Protein AF-A0A1I0H1W3-F1 (afdb_monomer)

Solvent-accessible surface area (backbone atoms only — not comparable to full-atom values): 7758 Å² total; per-residue (Å²): 135,87,88,61,59,81,64,86,83,88,61,67,74,43,78,30,63,91,61,87,49,51,29,36,30,43,77,62,89,70,57,70,44,51,56,61,60,27,50,78,73,78,49,41,80,40,40,41,55,36,37,38,32,70,85,81,20,49,67,46,61,93,56,80,74,37,66,33,26,43,61,50,73,65,34,39,54,98,91,33,39,34,32,41,37,40,31,64,85,77,41,30,34,35,36,33,43,32,42,90,103,76,43,80,40,80,77,46,77,42,51,50,89,78,49,58,48,85,77,66,72,84,79,59,74,83,80,84,126

pLDDT: mean 91.8, std 9.25, range [42.78, 98.44]

Foldseek 3Di:
DDQAAPDDDPFDWACAPPDDFKTKGKPDDDAQCVLVVQVVVVFAQFMWMWIATPVHRYIDTPDDGDTSKDKADWHDDPHWIWIWIQRVVVQKIFIWTDDPPPDTDGPDMDRVVRDDRVPDHDDYDDPPD

Nearest PDB structures (foldseek):
  3iun-assembly1_A  TM=6.522E-01  e=1.224E+00  Aeromonas caviae
  5l9u-assembly1_A  TM=3.629E-01  e=1.526E+00  Homo sapiens
  5l9t-assembly1_A  TM=3.629E-01  e=1.526E+00  Homo sapiens
  6tlj-assembly1_A  TM=3.058E-01  e=1.902E+00  Homo sapiens

Mean predicted aligned error: 4.25 Å

Radius of gyration: 15.03 Å; Cα contacts (8 Å, |Δi|>4): 258; chains: 1; bounding box: 42×32×40 Å

Secondary structure (DSSP, 8-state):
-----S------PEEPTT-SSEEEEES----TTHHHHHHHTT------EEEEETTT--EE-SS---TTEEEPPPEEETTEEEEEEEETTTTEEEEEEEETTTEEEEEEEEETTTS-TTT----------

Structure (mmCIF, N/CA/C/O backbone):
data_AF-A0A1I0H1W3-F1
#
_entry.id   AF-A0A1I0H1W3-F1
#
loop_
_atom_site.group_PDB
_atom_site.id
_atom_site.type_symbol
_atom_site.label_atom_id
_atom_site.label_alt_id
_atom_site.label_comp_id
_atom_site.label_asym_id
_atom_site.label_entity_id
_atom_site.label_seq_id
_atom_site.pdbx_PDB_ins_code
_atom_site.Cartn_x
_atom_site.Cartn_y
_atom_site.Cartn_z
_atom_site.occupancy
_atom_site.B_iso_or_equiv
_atom_site.auth_seq_id
_atom_site.auth_comp_id
_atom_site.auth_asym_id
_atom_site.auth_atom_id
_atom_site.pdbx_PDB_model_num
ATOM 1 N N . MET A 1 1 ? -27.499 2.393 17.059 1.00 64.81 1 MET A N 1
ATOM 2 C CA . MET A 1 1 ? -26.882 3.517 16.324 1.00 64.81 1 MET A CA 1
ATOM 3 C C . MET A 1 1 ? -26.049 2.909 15.211 1.00 64.81 1 MET A C 1
ATOM 5 O O . MET A 1 1 ? -25.263 2.020 15.509 1.00 64.81 1 MET A O 1
ATOM 9 N N . ILE A 1 2 ? -26.287 3.280 13.954 1.00 74.44 2 ILE A N 1
ATOM 10 C CA . ILE A 1 2 ? -25.520 2.757 12.813 1.00 74.44 2 ILE A CA 1
ATOM 11 C C . ILE A 1 2 ? -24.234 3.582 12.729 1.00 74.44 2 ILE A C 1
ATOM 13 O O . ILE A 1 2 ? -24.317 4.803 12.620 1.00 74.44 2 ILE A O 1
ATOM 17 N N . LYS A 1 3 ? -23.065 2.940 12.826 1.00 73.12 3 LYS A N 1
ATOM 18 C CA . LYS A 1 3 ? -21.784 3.601 12.547 1.00 73.12 3 LYS A CA 1
ATOM 19 C C . LYS A 1 3 ? -21.658 3.790 11.033 1.00 73.12 3 LYS A C 1
ATOM 21 O O . LYS A 1 3 ? -21.934 2.858 10.282 1.00 73.12 3 LYS A O 1
ATOM 26 N N . GLN A 1 4 ? -21.282 4.988 10.601 1.00 85.44 4 GLN A N 1
ATOM 27 C CA . GLN A 1 4 ? -21.054 5.326 9.197 1.00 85.44 4 GLN A CA 1
ATOM 28 C C . GLN A 1 4 ? -19.600 5.743 9.017 1.00 85.44 4 GLN A C 1
ATOM 30 O O . GLN A 1 4 ? -19.005 6.306 9.936 1.00 85.44 4 GLN A O 1
ATOM 35 N N . PHE A 1 5 ? -19.040 5.463 7.844 1.00 91.69 5 PHE A N 1
ATOM 36 C CA . PHE A 1 5 ? -17.745 6.015 7.478 1.00 91.69 5 PHE A CA 1
ATOM 37 C C . PHE A 1 5 ? -17.879 7.489 7.114 1.00 91.69 5 PHE A C 1
ATOM 39 O O . PHE A 1 5 ? -18.861 7.894 6.492 1.00 91.69 5 PHE A O 1
ATOM 46 N N . ASN A 1 6 ? -16.856 8.267 7.455 1.00 91.88 6 ASN A N 1
ATOM 47 C CA . ASN A 1 6 ? -16.777 9.690 7.130 1.00 91.88 6 ASN A CA 1
ATOM 48 C C . ASN A 1 6 ? -16.643 9.942 5.617 1.00 91.88 6 ASN A C 1
ATOM 50 O O . ASN A 1 6 ? -16.917 11.045 5.151 1.00 91.88 6 ASN A O 1
ATOM 54 N N . GLU A 1 7 ? -16.251 8.922 4.849 1.00 90.31 7 GLU A N 1
ATOM 55 C CA . GLU A 1 7 ? -16.155 8.959 3.392 1.00 90.31 7 GLU A CA 1
ATOM 56 C C . GLU A 1 7 ? -16.764 7.683 2.783 1.00 90.31 7 GLU A C 1
ATOM 58 O O . GLU A 1 7 ? -16.499 6.573 3.252 1.00 90.31 7 GLU A O 1
ATOM 63 N N . VAL A 1 8 ? -17.582 7.831 1.732 1.00 83.75 8 VAL A N 1
ATOM 64 C CA . VAL A 1 8 ? -18.191 6.713 0.992 1.00 83.75 8 VAL A CA 1
ATOM 65 C C . VAL A 1 8 ? -17.962 6.914 -0.503 1.00 83.75 8 VAL A C 1
ATOM 67 O O . VAL A 1 8 ? -18.447 7.875 -1.094 1.00 83.75 8 VAL A O 1
ATOM 70 N N . ASN A 1 9 ? -17.228 5.985 -1.119 1.00 83.88 9 ASN A N 1
ATOM 71 C CA . ASN A 1 9 ? -16.680 6.148 -2.473 1.00 83.88 9 ASN A CA 1
ATOM 72 C C . ASN A 1 9 ? -17.133 5.054 -3.451 1.00 83.88 9 ASN A C 1
ATOM 74 O O . ASN A 1 9 ? -16.668 5.029 -4.584 1.0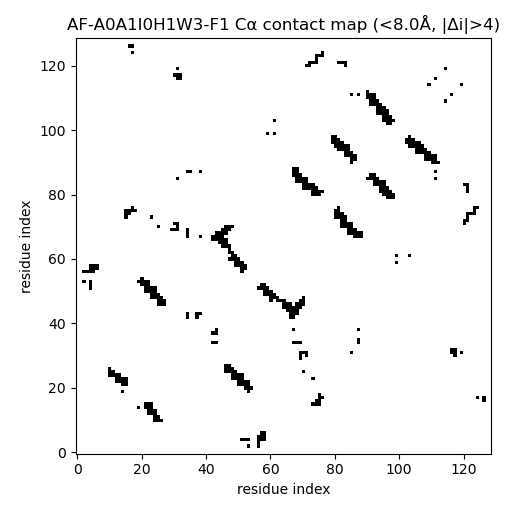0 83.88 9 ASN A O 1
ATOM 78 N N . GLY A 1 10 ? -17.979 4.118 -3.006 1.00 85.75 10 GLY A N 1
ATOM 79 C CA . GLY A 1 10 ? -18.391 2.963 -3.813 1.00 85.75 10 GLY A CA 1
ATOM 80 C C . GLY A 1 10 ? -17.276 1.947 -4.088 1.00 85.75 10 GLY A C 1
ATOM 81 O O . GLY A 1 10 ? -17.399 1.162 -5.020 1.00 85.75 10 GLY A O 1
ATOM 82 N N . LEU A 1 11 ? -16.195 1.960 -3.302 1.00 91.44 11 LEU A N 1
ATOM 83 C CA . LEU A 1 11 ? -15.101 0.997 -3.426 1.00 91.44 11 LEU A CA 1
ATOM 84 C C . LEU A 1 11 ? -15.445 -0.326 -2.739 1.00 91.44 11 LEU A C 1
ATOM 86 O O . LEU A 1 11 ? -16.142 -0.348 -1.721 1.00 91.44 11 LEU A O 1
ATOM 90 N N . TYR A 1 12 ? -14.916 -1.423 -3.278 1.00 91.31 12 TYR A N 1
ATOM 91 C CA . TYR A 1 12 ? -15.006 -2.729 -2.636 1.00 91.31 12 TYR A CA 1
ATOM 92 C C . TYR A 1 12 ? -14.067 -2.780 -1.426 1.00 91.31 12 TYR A C 1
ATOM 94 O O . TYR A 1 12 ? -12.850 -2.687 -1.569 1.00 91.31 12 TYR A O 1
ATOM 102 N N . ILE A 1 13 ? -14.650 -2.905 -0.233 1.00 93.50 13 ILE A N 1
ATOM 103 C CA . ILE A 1 13 ? -13.920 -2.955 1.035 1.00 93.50 13 ILE A CA 1
ATOM 104 C C . ILE A 1 13 ? -13.603 -4.416 1.368 1.00 93.50 13 ILE A C 1
ATOM 106 O O . ILE A 1 13 ? -14.508 -5.222 1.585 1.00 93.50 13 ILE A O 1
ATOM 110 N N . GLU A 1 14 ? -12.318 -4.744 1.450 1.00 94.44 14 GLU A N 1
ATOM 111 C CA . GLU A 1 14 ? -11.811 -6.063 1.817 1.00 94.44 14 GLU A CA 1
ATOM 112 C C . GLU A 1 14 ? -11.325 -6.072 3.273 1.00 94.44 14 GLU A C 1
ATOM 114 O O . GLU A 1 14 ? -10.572 -5.200 3.721 1.00 94.44 14 GLU A O 1
ATOM 119 N N . LYS A 1 15 ? -11.758 -7.079 4.038 1.00 94.69 15 LYS A N 1
ATOM 120 C CA . LYS A 1 15 ? -11.307 -7.269 5.420 1.00 94.69 15 LYS A CA 1
ATOM 121 C C . LYS A 1 15 ? -9.860 -7.761 5.431 1.00 94.69 15 LYS A C 1
ATOM 123 O O . LYS A 1 15 ? -9.522 -8.708 4.728 1.00 94.69 15 LYS A O 1
ATOM 128 N N . ILE A 1 16 ? -9.033 -7.173 6.291 1.00 94.75 16 ILE A N 1
ATOM 129 C CA . ILE A 1 16 ? -7.654 -7.628 6.487 1.00 94.75 16 ILE A CA 1
ATOM 130 C C . ILE A 1 16 ? -7.661 -8.740 7.535 1.00 94.75 16 ILE A C 1
ATOM 132 O O . ILE A 1 16 ? -8.053 -8.530 8.683 1.00 94.75 16 ILE A O 1
ATOM 136 N N . VAL A 1 17 ? -7.259 -9.937 7.131 1.00 91.88 17 VAL A N 1
ATOM 137 C CA . VAL A 1 17 ? -7.233 -11.122 7.995 1.00 91.88 17 VAL A CA 1
ATOM 138 C C . VAL A 1 17 ? -6.232 -10.939 9.150 1.00 91.88 17 VAL A C 1
ATOM 140 O O . VAL A 1 17 ? -5.174 -10.347 8.959 1.00 91.88 17 VAL A O 1
ATOM 143 N N . GLY A 1 18 ? -6.569 -11.444 10.345 1.00 91.81 18 GLY A N 1
ATOM 144 C CA . GLY A 1 18 ? -5.733 -11.357 11.558 1.00 91.81 18 GLY A CA 1
ATOM 145 C C . GLY A 1 18 ? -6.094 -10.215 12.517 1.00 91.81 18 GLY A C 1
ATOM 146 O O . GLY A 1 18 ? -5.492 -10.097 13.581 1.00 91.81 18 GLY A O 1
ATOM 147 N N . GLN A 1 19 ? -7.080 -9.387 12.166 1.00 92.94 19 GLN A N 1
ATOM 148 C CA . GLN A 1 19 ? -7.600 -8.300 13.000 1.00 92.94 19 GLN A CA 1
ATOM 149 C C . GLN A 1 19 ? -9.051 -7.948 12.616 1.00 92.94 19 GLN A C 1
ATOM 151 O O . GLN A 1 19 ? -9.556 -8.411 11.590 1.00 92.94 19 GLN A O 1
ATOM 156 N N . ASP A 1 20 ? -9.711 -7.113 13.424 1.00 94.50 20 ASP A N 1
ATOM 157 C CA . ASP A 1 20 ? -11.120 -6.717 13.235 1.00 94.50 20 ASP A CA 1
ATOM 158 C C . ASP A 1 20 ? -11.349 -5.199 13.112 1.00 94.50 20 ASP A C 1
ATOM 160 O O . ASP A 1 20 ? -12.489 -4.767 12.953 1.00 94.50 20 ASP A O 1
ATOM 164 N N . ARG A 1 21 ? -10.293 -4.380 13.179 1.00 95.12 21 ARG A N 1
ATOM 165 C CA . ARG A 1 21 ? -10.391 -2.915 13.251 1.00 95.12 21 ARG A CA 1
ATOM 166 C C . ARG A 1 21 ? -10.407 -2.231 11.886 1.00 95.12 21 ARG A C 1
ATOM 168 O O . ARG A 1 21 ? -11.275 -1.399 11.642 1.00 95.12 21 ARG A O 1
ATOM 175 N N . LEU A 1 22 ? -9.443 -2.527 11.018 1.00 96.50 22 LEU A N 1
ATOM 176 C CA . LEU A 1 22 ? -9.341 -1.924 9.695 1.00 96.50 22 LEU A CA 1
ATOM 177 C C . LEU A 1 22 ? -9.780 -2.882 8.591 1.00 96.50 22 LEU A C 1
ATOM 179 O O . LEU A 1 22 ? -9.497 -4.079 8.602 1.00 96.50 22 LEU A O 1
ATOM 183 N N . ALA A 1 23 ? -10.406 -2.323 7.574 1.00 96.50 23 ALA A N 1
ATOM 184 C CA . ALA A 1 23 ? -10.477 -2.919 6.250 1.00 96.50 23 ALA A CA 1
ATOM 185 C C . ALA A 1 23 ? -9.756 -2.009 5.255 1.00 96.50 23 ALA A C 1
ATOM 187 O O . ALA A 1 23 ? -9.432 -0.866 5.584 1.00 96.50 23 ALA A O 1
ATOM 188 N N . TYR A 1 24 ? -9.497 -2.491 4.046 1.00 96.62 24 TYR A N 1
ATOM 189 C CA . TYR A 1 24 ? -8.884 -1.675 3.005 1.00 96.62 24 TYR A CA 1
ATOM 190 C C . TYR A 1 24 ? -9.646 -1.776 1.691 1.00 96.62 24 TYR A C 1
ATOM 192 O O . TYR A 1 24 ? -10.410 -2.710 1.470 1.00 96.62 24 TYR A O 1
ATOM 200 N N . ALA A 1 25 ? -9.456 -0.787 0.830 1.00 95.94 25 ALA A N 1
ATOM 201 C CA . ALA A 1 25 ? -9.944 -0.810 -0.536 1.00 95.94 25 ALA A CA 1
ATOM 202 C C . ALA A 1 25 ? -8.904 -0.193 -1.464 1.00 95.94 25 ALA A C 1
ATOM 204 O O . ALA A 1 25 ? -8.150 0.697 -1.061 1.00 95.94 25 ALA A O 1
ATOM 205 N N . MET A 1 26 ? -8.910 -0.635 -2.715 1.00 95.19 26 MET A N 1
ATOM 206 C CA . MET A 1 26 ? -8.161 -0.012 -3.800 1.00 95.19 26 MET A CA 1
ATOM 207 C C . MET A 1 26 ? -9.146 0.556 -4.825 1.00 95.19 26 MET A C 1
ATOM 209 O O . MET A 1 26 ? -10.287 0.096 -4.910 1.00 95.19 26 MET A O 1
ATOM 213 N N . SER A 1 27 ? -8.752 1.604 -5.555 1.00 92.81 27 SER A N 1
ATOM 214 C CA . SER A 1 27 ? -9.623 2.225 -6.574 1.00 92.81 27 SER A CA 1
ATOM 215 C C . SER A 1 27 ? -9.894 1.355 -7.794 1.00 92.81 27 SER A C 1
ATOM 217 O O . SER A 1 27 ? -10.783 1.667 -8.584 1.00 92.81 27 SER A O 1
ATOM 219 N N . ASP A 1 28 ? -9.113 0.302 -7.950 1.00 84.94 28 ASP A N 1
ATOM 220 C CA . ASP A 1 28 ? -9.069 -0.585 -9.095 1.00 84.94 28 ASP A CA 1
ATOM 221 C C . ASP A 1 28 ? -8.713 -1.992 -8.616 1.00 84.94 28 ASP A C 1
ATOM 223 O O . ASP A 1 28 ? -8.384 -2.215 -7.448 1.00 84.94 28 ASP A O 1
ATOM 227 N N . THR A 1 29 ? -8.871 -2.949 -9.521 1.00 78.00 29 THR A N 1
ATOM 228 C CA . THR A 1 29 ? -8.672 -4.381 -9.276 1.00 78.00 29 THR A CA 1
ATOM 229 C C . THR A 1 29 ? -7.490 -4.926 -10.072 1.00 78.00 29 THR A C 1
ATOM 231 O O . THR A 1 29 ? -7.442 -6.124 -10.328 1.00 78.00 29 THR A O 1
ATOM 234 N N . GLU A 1 30 ? -6.603 -4.040 -10.519 1.00 84.50 30 GLU A N 1
ATOM 235 C CA . GLU A 1 30 ? -5.436 -4.381 -11.326 1.00 84.50 30 GLU A CA 1
ATOM 236 C C . GLU A 1 30 ? -4.363 -5.036 -10.444 1.00 84.50 30 GLU A C 1
ATOM 238 O O . GLU A 1 30 ? -4.231 -4.731 -9.253 1.00 84.50 30 GLU A O 1
ATOM 243 N N . ASP A 1 31 ? -3.581 -5.929 -11.035 1.00 87.81 31 ASP A N 1
ATOM 244 C CA . ASP A 1 31 ? -2.469 -6.608 -10.388 1.00 87.81 31 ASP A CA 1
ATOM 245 C C . ASP A 1 31 ? -1.140 -5.897 -10.687 1.00 87.81 31 ASP A C 1
ATOM 247 O O . ASP A 1 31 ? -0.984 -5.161 -11.663 1.00 87.81 31 ASP A O 1
ATOM 251 N N . LEU A 1 32 ? -0.117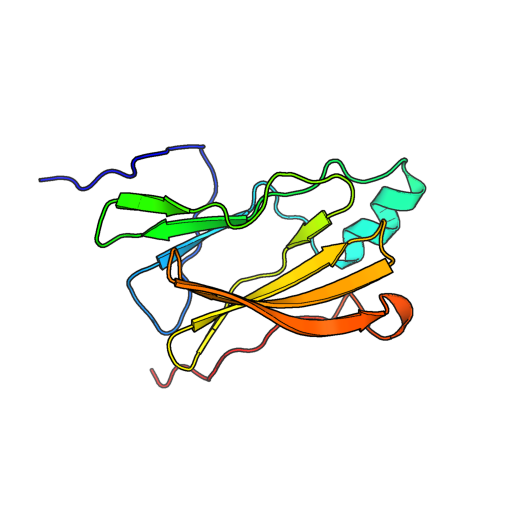 -6.134 -9.853 1.00 91.12 32 LEU A N 1
ATOM 252 C CA . LEU A 1 32 ? 1.173 -5.437 -9.973 1.00 91.12 32 LEU A CA 1
ATOM 253 C C . LEU A 1 32 ? 1.806 -5.570 -11.371 1.00 91.12 32 LEU A C 1
ATOM 255 O O . LEU A 1 32 ? 2.481 -4.645 -11.827 1.00 91.12 32 LEU A O 1
ATOM 259 N N . TYR A 1 33 ? 1.621 -6.713 -12.038 1.00 90.19 33 TYR A N 1
ATOM 260 C CA . TYR A 1 33 ? 2.198 -6.979 -13.356 1.00 90.19 33 TYR A CA 1
ATOM 261 C C . TYR A 1 33 ? 1.513 -6.198 -14.488 1.00 90.19 33 TYR A C 1
ATOM 263 O O . TYR A 1 33 ? 2.162 -5.948 -15.507 1.00 90.19 33 TYR A O 1
ATOM 271 N N . ASP A 1 34 ? 0.271 -5.736 -14.299 1.00 91.88 34 ASP A N 1
ATOM 272 C CA . ASP A 1 34 ? -0.463 -4.964 -15.309 1.00 91.88 34 ASP A CA 1
ATOM 273 C C . ASP A 1 34 ? 0.228 -3.626 -15.607 1.00 91.88 34 ASP A C 1
ATOM 275 O O . ASP A 1 34 ? 0.125 -3.095 -16.713 1.00 91.88 34 ASP A O 1
ATOM 279 N N . LEU A 1 35 ? 1.034 -3.099 -14.671 1.00 91.38 35 LEU A N 1
ATOM 280 C CA . LEU A 1 35 ? 1.861 -1.908 -14.902 1.00 91.38 35 LEU A CA 1
ATOM 281 C C . LEU A 1 35 ? 2.784 -2.035 -16.120 1.00 91.38 35 LEU A C 1
ATOM 283 O O . LEU A 1 35 ? 3.048 -1.030 -16.784 1.00 91.38 35 LEU A O 1
ATOM 287 N N . ILE A 1 36 ? 3.280 -3.242 -16.413 1.00 89.94 36 ILE A N 1
ATOM 288 C CA . ILE A 1 36 ? 4.150 -3.476 -17.571 1.00 89.94 36 ILE A CA 1
ATOM 289 C C . ILE A 1 36 ? 3.343 -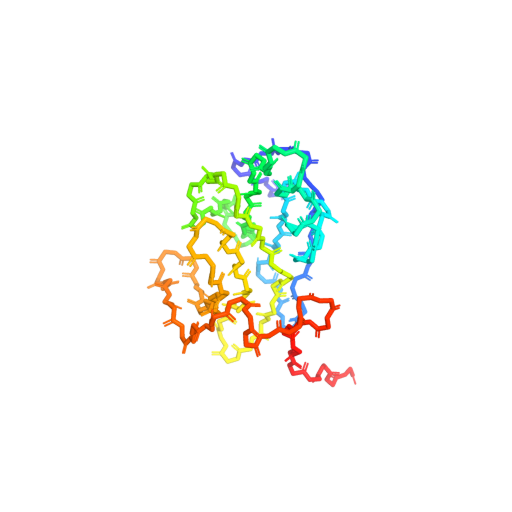3.282 -18.858 1.00 89.94 36 ILE A C 1
ATOM 291 O O . ILE A 1 36 ? 3.774 -2.540 -19.739 1.00 89.94 36 ILE A O 1
ATOM 295 N N . GLU A 1 37 ? 2.148 -3.870 -18.939 1.00 90.25 37 GLU A N 1
ATOM 296 C CA . GLU A 1 37 ? 1.263 -3.699 -20.096 1.00 90.25 37 GLU A CA 1
ATOM 297 C C . GLU A 1 37 ? 0.794 -2.250 -20.247 1.00 90.25 37 GLU A C 1
ATOM 299 O O . GLU A 1 37 ? 0.767 -1.704 -21.355 1.00 90.25 37 GLU A O 1
ATOM 304 N N . TYR A 1 38 ? 0.442 -1.597 -19.137 1.00 92.94 38 TYR A N 1
ATOM 305 C CA . TYR A 1 38 ? 0.005 -0.206 -19.161 1.00 92.94 38 TYR A CA 1
ATOM 306 C C . TYR A 1 38 ? 1.082 0.713 -19.702 1.00 92.94 38 TYR A C 1
ATOM 308 O O . TYR A 1 38 ? 0.779 1.604 -20.496 1.00 92.94 38 TYR A O 1
ATOM 316 N N . ALA A 1 39 ? 2.339 0.487 -19.337 1.00 89.50 39 ALA A N 1
ATOM 317 C CA . ALA A 1 39 ? 3.441 1.289 -19.831 1.00 89.50 39 ALA A CA 1
ATOM 318 C C . ALA A 1 39 ? 3.588 1.256 -21.358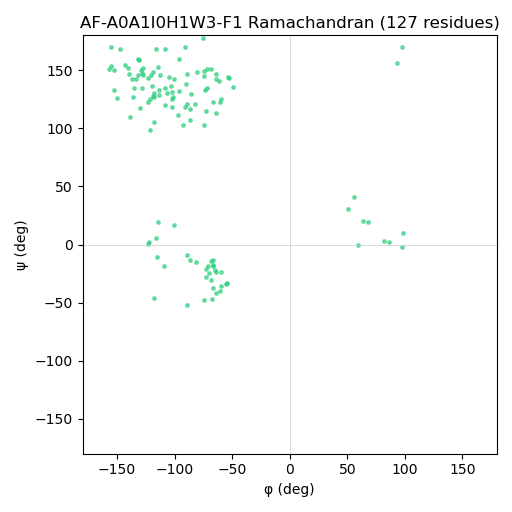 1.00 89.50 39 ALA A C 1
ATOM 320 O O . ALA A 1 39 ? 3.896 2.285 -21.960 1.00 89.50 39 ALA A O 1
ATOM 321 N N . GLU A 1 40 ? 3.316 0.114 -21.991 1.00 89.94 40 GLU A N 1
ATOM 322 C CA . GLU A 1 40 ? 3.324 -0.020 -23.453 1.00 89.94 40 GLU A CA 1
ATOM 323 C C . GLU A 1 40 ? 2.146 0.715 -24.113 1.00 89.94 40 GLU A C 1
ATOM 325 O O . GLU A 1 40 ? 2.231 1.133 -25.269 1.00 89.94 40 GLU A O 1
ATOM 330 N N . ARG A 1 41 ? 1.053 0.925 -23.369 1.00 91.88 41 ARG A N 1
ATOM 331 C CA . ARG A 1 41 ? -0.193 1.563 -23.834 1.00 91.88 41 ARG A CA 1
ATOM 332 C C . ARG A 1 41 ? -0.320 3.034 -23.429 1.00 91.88 41 ARG A C 1
ATOM 334 O O . ARG A 1 41 ? -1.405 3.608 -23.498 1.00 91.88 41 ARG A O 1
ATOM 341 N N . GLY A 1 42 ? 0.787 3.663 -23.038 1.00 90.75 42 GLY A N 1
ATOM 342 C CA . GLY A 1 42 ? 0.832 5.081 -22.676 1.00 90.75 42 GLY A CA 1
ATOM 343 C C . GLY A 1 42 ? 0.764 5.361 -21.176 1.00 90.75 42 GLY A C 1
ATOM 344 O O . GLY A 1 42 ? 0.654 6.523 -20.792 1.00 90.75 42 GLY A O 1
ATOM 345 N N . GLY A 1 43 ? 0.882 4.343 -20.331 1.00 91.75 43 GLY A N 1
ATOM 346 C CA . GLY A 1 43 ? 0.974 4.440 -18.876 1.00 91.75 43 GLY A CA 1
ATOM 347 C C . GLY A 1 43 ? -0.348 4.215 -18.147 1.00 91.75 43 GLY A C 1
ATOM 348 O O . GLY A 1 43 ? -1.431 4.179 -18.733 1.00 91.75 43 GLY A O 1
ATOM 349 N N . TYR A 1 44 ? -0.238 4.091 -16.832 1.00 94.38 44 TYR A N 1
ATOM 350 C CA . TYR A 1 44 ? -1.330 3.845 -15.906 1.00 94.38 44 TYR A CA 1
ATOM 351 C C . TYR A 1 44 ? -1.700 5.133 -15.166 1.00 94.38 44 TYR A C 1
ATOM 353 O O . TYR A 1 44 ? -0.834 5.866 -14.697 1.00 94.38 44 TYR A O 1
ATOM 361 N N . GLN A 1 45 ? -2.991 5.434 -15.003 1.00 94.44 45 GLN A N 1
ATOM 362 C CA . GLN A 1 45 ? -3.425 6.654 -14.294 1.00 94.44 45 GLN A CA 1
ATOM 363 C C . GLN A 1 45 ? -3.077 6.644 -12.798 1.00 94.44 45 GLN A C 1
ATOM 365 O O . GLN A 1 45 ? -3.147 7.686 -12.145 1.00 94.44 45 GLN A O 1
ATOM 370 N N . GLY A 1 46 ? -2.701 5.482 -12.267 1.00 95.44 46 GLY A N 1
ATOM 371 C CA . GLY A 1 46 ? -2.469 5.274 -10.853 1.00 95.44 46 GLY A CA 1
ATOM 372 C C . GLY A 1 46 ? -3.702 4.750 -10.142 1.00 95.44 46 GLY A C 1
ATOM 373 O O . GLY A 1 46 ? -4.836 5.010 -10.556 1.00 95.44 46 GLY A O 1
ATOM 374 N N . SER A 1 47 ? -3.448 4.083 -9.028 1.00 95.06 47 SER A N 1
ATOM 375 C CA . SER A 1 47 ? -4.453 3.637 -8.068 1.00 95.06 47 SER A CA 1
ATOM 376 C C . SER A 1 47 ? -4.368 4.460 -6.780 1.00 95.06 47 SER A C 1
ATOM 378 O O . SER A 1 47 ? -3.416 5.213 -6.559 1.00 95.06 47 SER A O 1
ATOM 380 N N . VAL A 1 48 ? -5.369 4.328 -5.915 1.00 96.00 48 VAL A N 1
ATOM 381 C CA . VAL A 1 48 ? -5.288 4.721 -4.504 1.00 96.00 48 VAL A CA 1
ATOM 382 C C . VAL A 1 48 ? -5.553 3.507 -3.631 1.00 96.00 48 VAL A C 1
ATOM 384 O O . VAL A 1 48 ? -6.389 2.677 -3.975 1.00 96.00 48 VAL A O 1
ATOM 387 N N . ILE A 1 49 ? -4.891 3.447 -2.479 1.00 97.00 49 ILE A N 1
ATOM 388 C CA . ILE A 1 49 ? -5.219 2.530 -1.388 1.00 97.00 49 ILE A CA 1
ATOM 389 C C . ILE A 1 49 ? -5.840 3.331 -0.243 1.00 97.00 49 ILE A C 1
ATOM 391 O O . ILE A 1 49 ? -5.351 4.406 0.111 1.00 97.00 49 ILE A O 1
ATOM 395 N N . LYS A 1 50 ? -6.933 2.827 0.327 1.00 97.31 50 LYS A N 1
ATOM 396 C CA . LYS A 1 50 ? -7.643 3.432 1.458 1.00 97.31 50 LYS A CA 1
ATOM 397 C C . LYS A 1 50 ? -7.833 2.421 2.575 1.00 97.31 50 LYS A C 1
ATOM 399 O O . LYS A 1 50 ? -8.074 1.252 2.297 1.00 97.31 50 LYS A O 1
ATOM 404 N N . PHE A 1 51 ? -7.781 2.883 3.820 1.00 97.56 51 PHE A N 1
ATOM 405 C CA . PHE A 1 51 ? -8.021 2.089 5.022 1.00 97.56 51 PHE A CA 1
ATOM 406 C C . PHE A 1 51 ? -9.219 2.644 5.786 1.00 97.56 51 PHE A C 1
ATOM 408 O O . PHE A 1 51 ? -9.273 3.832 6.085 1.00 97.56 51 PHE A O 1
ATOM 415 N N . TYR A 1 52 ? -10.168 1.775 6.103 1.00 96.81 52 TYR A N 1
ATOM 416 C CA . TYR A 1 52 ? -11.441 2.092 6.737 1.00 96.81 52 TYR A CA 1
ATOM 417 C C . TYR A 1 52 ? -11.420 1.591 8.174 1.00 96.81 52 TYR A C 1
ATOM 419 O O . TYR A 1 52 ? -11.255 0.392 8.389 1.00 96.81 52 TYR A O 1
ATOM 427 N N . ASP A 1 53 ? -11.584 2.488 9.143 1.00 96.06 53 ASP A N 1
ATOM 428 C CA . ASP A 1 53 ? -11.530 2.160 10.568 1.00 96.06 53 ASP A CA 1
ATOM 429 C C . ASP A 1 53 ? -12.931 1.963 11.150 1.00 96.06 53 ASP A C 1
ATOM 431 O O . ASP A 1 53 ? -13.724 2.899 11.261 1.00 96.06 53 ASP A O 1
ATOM 435 N N . PHE A 1 54 ? -13.250 0.721 11.517 1.00 94.00 54 PHE A N 1
ATOM 436 C CA . PHE A 1 54 ? -14.552 0.351 12.073 1.00 94.00 54 PHE A CA 1
ATOM 437 C C . PHE A 1 54 ? -14.771 0.877 13.502 1.00 94.00 54 PHE A C 1
ATOM 439 O O . PHE A 1 54 ? -15.921 0.970 13.963 1.00 94.00 54 PHE A O 1
ATOM 446 N N . ASP A 1 55 ? -13.705 1.249 14.214 1.00 93.62 55 ASP A N 1
ATOM 447 C CA . ASP A 1 55 ? -13.824 1.751 15.580 1.00 93.62 55 ASP A CA 1
ATOM 448 C C . ASP A 1 55 ? -14.373 3.177 15.589 1.00 93.62 55 ASP A C 1
ATOM 450 O O . ASP A 1 55 ? -15.340 3.453 16.313 1.00 93.62 55 ASP A O 1
ATOM 454 N N . ASN A 1 56 ? -13.804 4.052 14.752 1.00 93.81 56 ASN A N 1
ATOM 455 C CA . ASN A 1 56 ? -14.076 5.495 14.749 1.00 93.81 56 ASN A CA 1
ATOM 456 C C . ASN A 1 56 ? -14.755 6.030 13.469 1.00 93.81 56 ASN A C 1
ATOM 458 O O . ASN A 1 56 ? -15.220 7.167 13.482 1.00 93.81 56 ASN A O 1
ATOM 462 N N . GLY A 1 57 ? -14.859 5.239 12.396 1.00 94.25 57 GLY A N 1
ATOM 463 C CA . GLY A 1 57 ? -15.472 5.646 11.125 1.00 94.25 57 GLY A CA 1
ATOM 464 C C . GLY A 1 57 ? -14.557 6.454 10.194 1.00 94.25 57 GLY A C 1
ATOM 465 O O . GLY A 1 57 ? -15.002 6.878 9.125 1.00 94.25 57 GLY A O 1
ATOM 466 N N . ASN A 1 58 ? -13.292 6.673 10.553 1.00 96.25 58 ASN A N 1
ATOM 467 C CA . ASN A 1 58 ? -12.340 7.390 9.711 1.00 96.25 58 ASN A CA 1
ATOM 468 C C . ASN A 1 58 ? -11.919 6.559 8.496 1.00 96.25 58 ASN A C 1
ATOM 470 O O . ASN A 1 58 ? -11.862 5.328 8.532 1.00 96.25 58 ASN A O 1
ATOM 474 N N . VAL A 1 59 ? -11.582 7.271 7.422 1.00 96.62 59 VAL A N 1
ATOM 475 C CA . VAL A 1 59 ? -11.011 6.703 6.202 1.00 96.62 59 VAL A CA 1
ATOM 476 C C . VAL A 1 59 ? -9.660 7.358 5.970 1.00 96.62 59 VAL A C 1
ATOM 478 O O . VAL A 1 59 ? -9.549 8.582 5.933 1.00 96.62 59 VAL A O 1
ATOM 481 N N . TYR A 1 60 ? -8.628 6.536 5.839 1.0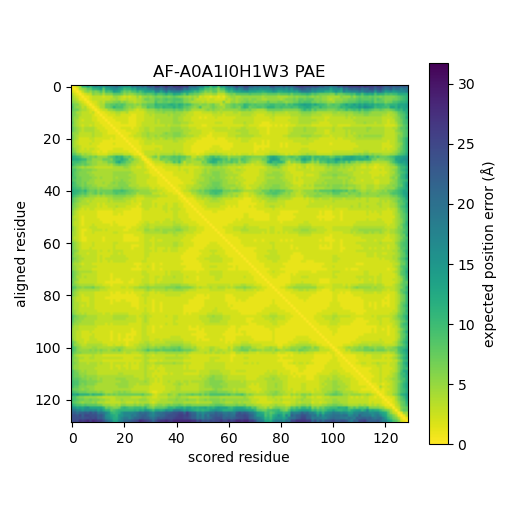0 97.44 60 TYR A N 1
ATOM 482 C CA . TYR A 1 60 ? -7.244 6.966 5.733 1.00 97.44 60 TYR A CA 1
ATOM 483 C C . TYR A 1 60 ? -6.693 6.641 4.353 1.00 97.44 60 TYR A C 1
ATOM 485 O O . TYR A 1 60 ? -6.830 5.521 3.869 1.00 97.44 60 TYR A O 1
ATOM 493 N N . MET A 1 61 ? -6.029 7.612 3.733 1.00 96.38 61 MET A N 1
ATOM 494 C CA . MET A 1 61 ? -5.391 7.464 2.429 1.00 96.38 61 MET A CA 1
ATOM 495 C C . MET A 1 61 ? -3.897 7.783 2.594 1.00 96.38 61 MET A C 1
ATOM 497 O O . MET A 1 61 ? -3.542 8.958 2.674 1.00 96.38 61 MET A O 1
ATOM 501 N N . PRO A 1 62 ? -3.014 6.773 2.728 1.00 97.25 62 PRO A N 1
ATOM 502 C CA . PRO A 1 62 ? -1.606 6.997 3.064 1.00 97.25 62 PRO A CA 1
ATOM 503 C C . PRO A 1 62 ? -0.813 7.732 1.976 1.00 97.25 62 PRO A C 1
ATOM 505 O O . PRO A 1 62 ? 0.254 8.263 2.271 1.00 97.25 62 PRO A O 1
ATOM 508 N N . PHE A 1 63 ? -1.316 7.767 0.739 1.00 97.31 63 PHE A N 1
ATOM 509 C CA . PHE A 1 63 ? -0.667 8.413 -0.399 1.00 97.31 63 PHE A CA 1
ATOM 510 C C . PHE A 1 63 ? -1.686 9.146 -1.268 1.00 97.31 63 PHE A C 1
ATOM 512 O O . PHE A 1 63 ? -2.807 8.678 -1.452 1.00 97.31 63 PHE A O 1
ATOM 519 N N . GLU A 1 64 ? -1.276 10.263 -1.862 1.00 96.50 64 GLU A N 1
ATOM 520 C CA . GLU A 1 64 ? -2.025 10.867 -2.962 1.00 96.50 64 GLU A CA 1
ATOM 521 C C . GLU A 1 64 ? -1.959 9.982 -4.214 1.00 96.50 64 GLU A C 1
ATOM 523 O O . GLU A 1 64 ? -0.978 9.268 -4.439 1.00 96.50 64 GLU A O 1
ATOM 528 N N . LYS A 1 65 ? -2.998 10.052 -5.054 1.00 96.50 65 LYS A N 1
ATOM 529 C CA . LYS A 1 65 ? -3.025 9.332 -6.329 1.00 96.50 65 LYS A CA 1
ATOM 530 C C . LYS A 1 65 ? -1.858 9.784 -7.207 1.00 96.50 65 LYS A C 1
ATOM 532 O O . LYS A 1 65 ? -1.740 10.968 -7.520 1.00 96.50 65 LYS A O 1
ATOM 537 N N . LYS A 1 66 ? -1.044 8.833 -7.664 1.00 97.19 66 LYS A N 1
ATOM 538 C CA . LYS A 1 66 ? 0.118 9.095 -8.518 1.00 97.19 66 LYS A CA 1
ATOM 539 C C . LYS A 1 66 ? 0.082 8.207 -9.758 1.00 97.19 66 LYS A C 1
ATOM 541 O O . LYS A 1 66 ? -0.159 7.010 -9.653 1.00 97.19 66 LYS A O 1
ATOM 546 N N . ARG A 1 67 ? 0.343 8.802 -10.927 1.00 96.06 67 ARG A N 1
ATOM 547 C CA . ARG A 1 67 ? 0.471 8.084 -12.205 1.00 96.06 67 ARG A CA 1
ATOM 548 C C . ARG A 1 67 ? 1.486 6.948 -12.075 1.00 96.06 67 ARG A C 1
ATOM 550 O O . ARG A 1 67 ? 2.503 7.123 -11.408 1.00 96.06 67 ARG A O 1
ATOM 557 N N . ASP A 1 68 ? 1.216 5.828 -12.738 1.00 96.12 68 ASP A N 1
ATOM 558 C CA . ASP A 1 68 ? 2.122 4.680 -12.828 1.00 96.12 68 ASP A CA 1
ATOM 559 C C . ASP A 1 68 ? 2.421 4.001 -11.474 1.00 96.12 68 ASP A C 1
ATOM 561 O O . ASP A 1 68 ? 3.396 3.258 -11.352 1.00 96.12 68 ASP A O 1
ATOM 565 N N . VAL A 1 69 ? 1.558 4.228 -10.471 1.00 96.81 69 VAL A N 1
ATOM 566 C CA . VAL A 1 69 ? 1.628 3.601 -9.144 1.00 96.81 69 VAL A CA 1
ATOM 567 C C . VAL A 1 69 ? 0.441 2.677 -8.894 1.00 96.81 69 VAL A C 1
ATOM 569 O O . VAL A 1 69 ? -0.721 3.082 -9.005 1.00 96.81 69 VAL A O 1
ATOM 572 N N . ILE A 1 70 ? 0.742 1.447 -8.489 1.00 96.06 70 ILE A N 1
ATOM 573 C CA . ILE A 1 70 ? -0.237 0.430 -8.103 1.00 96.06 70 ILE A CA 1
ATOM 574 C C . ILE A 1 70 ? 0.086 -0.159 -6.725 1.00 96.06 70 ILE A C 1
ATOM 576 O O . ILE A 1 70 ? 1.251 -0.191 -6.315 1.00 96.06 70 ILE A O 1
ATOM 580 N N . TYR A 1 71 ? -0.936 -0.620 -6.006 1.00 96.06 71 TYR A N 1
ATOM 581 C CA . TYR A 1 71 ? -0.793 -1.223 -4.683 1.00 96.06 71 TYR A CA 1
ATOM 582 C C . TYR A 1 71 ? -1.132 -2.712 -4.707 1.00 96.06 71 TYR A C 1
ATOM 584 O O . TYR A 1 71 ? -1.999 -3.158 -5.447 1.00 96.06 71 TYR A O 1
ATOM 592 N N . GLY A 1 72 ? -0.431 -3.484 -3.880 1.00 94.31 72 GLY A N 1
ATOM 593 C CA . GLY A 1 72 ? -0.767 -4.878 -3.612 1.00 94.31 72 GLY A CA 1
ATOM 594 C C . GLY A 1 72 ? -1.708 -5.019 -2.416 1.00 94.31 72 GLY A C 1
ATOM 595 O O . GLY A 1 72 ? -1.899 -4.084 -1.634 1.00 94.31 72 GLY A O 1
ATOM 596 N N . LYS A 1 73 ? -2.238 -6.232 -2.234 1.00 93.62 73 LYS A N 1
ATOM 597 C CA . LYS A 1 73 ? -3.095 -6.579 -1.093 1.00 93.62 73 LYS A CA 1
ATOM 598 C C . LYS A 1 73 ? -2.438 -6.258 0.249 1.00 93.62 73 LYS A C 1
ATOM 600 O O . LYS A 1 73 ? -1.228 -6.432 0.420 1.00 93.62 73 LYS A O 1
ATOM 605 N N . SER A 1 74 ? -3.256 -5.829 1.210 1.00 94.94 74 SER A N 1
ATOM 606 C CA . SER A 1 74 ? -2.796 -5.547 2.567 1.00 94.94 74 SER A CA 1
ATOM 607 C C . SER A 1 74 ? -2.879 -6.778 3.468 1.00 94.94 74 SER A C 1
ATOM 609 O O . SER A 1 74 ? -3.857 -7.522 3.454 1.00 94.94 74 SER A O 1
ATOM 611 N N . VAL A 1 75 ? -1.843 -6.967 4.281 1.00 95.88 75 VAL A N 1
ATOM 612 C CA . VAL A 1 75 ? -1.697 -8.043 5.263 1.00 95.88 75 VAL A CA 1
ATOM 613 C C . VAL A 1 75 ? -1.470 -7.435 6.642 1.00 95.88 75 VAL A C 1
ATOM 615 O O . VAL A 1 75 ? -0.774 -6.431 6.765 1.00 95.88 75 VAL A O 1
ATOM 618 N N . TYR A 1 76 ? -2.019 -8.051 7.688 1.00 95.38 76 TYR A N 1
ATOM 619 C CA . TYR A 1 76 ? -1.770 -7.654 9.070 1.00 95.38 76 TYR A CA 1
ATOM 620 C C . TYR A 1 76 ? -0.863 -8.664 9.776 1.00 95.38 76 TYR A C 1
ATOM 622 O O . TYR A 1 76 ? -1.113 -9.866 9.720 1.00 95.38 76 TYR A O 1
ATOM 630 N N . THR A 1 77 ? 0.186 -8.172 10.433 1.00 93.81 77 THR A N 1
ATOM 631 C CA . THR A 1 77 ? 1.067 -8.969 11.299 1.00 93.81 77 THR A CA 1
ATOM 632 C C . THR A 1 77 ? 1.773 -8.061 12.305 1.00 93.81 77 THR A C 1
ATOM 634 O O . THR A 1 77 ? 1.988 -6.878 12.030 1.00 93.81 77 THR A O 1
ATOM 637 N N . ASP A 1 78 ? 2.118 -8.585 13.482 1.00 91.12 78 ASP A N 1
ATOM 638 C CA . ASP A 1 78 ? 2.868 -7.869 14.530 1.00 91.12 78 ASP A CA 1
ATOM 639 C C . ASP A 1 78 ? 2.309 -6.485 14.918 1.00 91.12 78 ASP A C 1
ATOM 641 O O . ASP A 1 78 ? 3.054 -5.578 15.297 1.00 91.12 78 ASP A O 1
ATOM 645 N N . GLY A 1 79 ? 0.992 -6.284 14.815 1.00 93.25 79 GLY A N 1
ATOM 646 C CA . GLY A 1 79 ? 0.358 -5.006 15.149 1.00 93.25 79 GLY A CA 1
ATOM 647 C C . GLY A 1 79 ? 0.318 -3.974 14.017 1.00 93.25 79 GLY A C 1
ATOM 648 O O . GLY A 1 79 ? -0.171 -2.867 14.243 1.00 93.25 79 GLY A O 1
ATOM 649 N N . PHE A 1 80 ? 0.801 -4.300 12.814 1.00 96.25 80 PHE A N 1
ATOM 650 C CA . PHE A 1 80 ? 0.895 -3.363 11.690 1.00 96.25 80 PHE A CA 1
ATOM 651 C C . PHE A 1 80 ? 0.334 -3.935 10.390 1.00 96.25 80 PHE A C 1
ATOM 653 O O . PHE A 1 80 ? 0.235 -5.145 10.199 1.00 96.25 80 PHE A O 1
ATOM 660 N N . TYR A 1 81 ? 0.007 -3.026 9.475 1.00 96.81 81 TYR A N 1
ATOM 661 C CA . TYR A 1 81 ? -0.429 -3.328 8.120 1.00 96.81 81 TYR A CA 1
ATOM 662 C C . TYR A 1 81 ? 0.756 -3.253 7.170 1.00 96.81 81 TYR A C 1
ATOM 664 O O . TYR A 1 81 ? 1.516 -2.284 7.182 1.00 96.81 81 TYR A O 1
ATOM 672 N N . TYR A 1 82 ? 0.894 -4.263 6.329 1.00 97.56 82 TYR A N 1
ATOM 673 C CA . TYR A 1 82 ? 1.929 -4.352 5.319 1.00 97.56 82 TYR A CA 1
ATOM 674 C C . TYR A 1 82 ? 1.286 -4.444 3.946 1.00 97.56 82 TYR A C 1
ATOM 676 O O . TYR A 1 82 ? 0.296 -5.150 3.767 1.00 97.56 82 TYR A O 1
ATOM 684 N N . PHE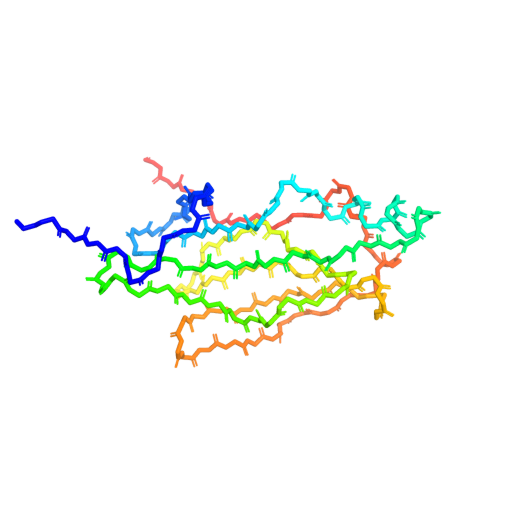 A 1 83 ? 1.822 -3.703 2.986 1.00 97.00 83 PHE A N 1
ATOM 685 C CA . PHE A 1 83 ? 1.374 -3.741 1.598 1.00 97.00 83 PHE A CA 1
ATOM 686 C C . PHE A 1 83 ? 2.509 -3.306 0.672 1.00 97.00 83 PHE A C 1
ATOM 688 O O . PHE A 1 83 ? 3.423 -2.578 1.076 1.00 97.00 83 PHE A O 1
ATOM 695 N N . LEU A 1 84 ? 2.454 -3.785 -0.569 1.00 97.44 84 LEU A N 1
ATOM 696 C CA . LEU A 1 84 ? 3.392 -3.403 -1.618 1.00 97.44 84 LEU A CA 1
ATOM 697 C C . LEU A 1 84 ? 2.872 -2.175 -2.362 1.00 97.44 84 LEU A C 1
ATOM 699 O O . LEU A 1 84 ? 1.669 -2.023 -2.560 1.00 97.44 84 LEU A O 1
ATOM 703 N N . GLN A 1 85 ? 3.793 -1.334 -2.809 1.00 97.25 85 GLN A N 1
ATOM 704 C CA . GLN A 1 85 ? 3.567 -0.306 -3.814 1.00 97.25 85 GLN A CA 1
ATOM 705 C C . GLN A 1 85 ? 4.550 -0.563 -4.951 1.00 97.25 85 GLN A C 1
ATOM 707 O O . GLN A 1 85 ? 5.756 -0.590 -4.708 1.00 97.25 85 GLN A O 1
ATOM 712 N N . ALA A 1 86 ? 4.061 -0.739 -6.171 1.00 96.88 86 ALA A N 1
ATOM 713 C CA . ALA A 1 86 ? 4.905 -0.733 -7.356 1.00 96.88 86 ALA A CA 1
ATOM 714 C C . ALA A 1 86 ? 4.767 0.624 -8.054 1.00 96.88 86 ALA A C 1
ATOM 716 O O . ALA A 1 86 ? 3.659 1.076 -8.333 1.00 96.88 86 ALA A O 1
ATOM 717 N N . ASP A 1 87 ? 5.901 1.275 -8.306 1.00 96.88 87 ASP A N 1
ATOM 718 C CA . ASP A 1 87 ? 6.007 2.549 -9.014 1.00 96.88 87 ASP A CA 1
ATOM 719 C C . ASP A 1 87 ? 6.822 2.320 -10.287 1.00 96.88 87 ASP A C 1
ATOM 721 O O . ASP A 1 87 ? 8.047 2.141 -10.254 1.00 96.88 87 ASP A O 1
ATOM 725 N N . TYR A 1 88 ? 6.135 2.296 -11.427 1.00 95.38 88 TYR A N 1
ATOM 726 C CA . TYR A 1 88 ? 6.770 2.036 -12.715 1.00 95.38 88 TYR A CA 1
ATOM 727 C C . TYR A 1 88 ? 7.623 3.217 -13.197 1.00 95.38 88 TYR A C 1
ATOM 729 O O . TYR A 1 88 ? 8.620 3.004 -13.892 1.00 95.38 88 TYR A O 1
ATOM 737 N N . GLY A 1 89 ? 7.288 4.448 -12.797 1.00 93.75 89 GLY A N 1
ATOM 738 C CA . GLY A 1 89 ? 8.082 5.638 -13.110 1.00 93.75 89 GLY A CA 1
ATOM 739 C C . GLY A 1 89 ? 9.444 5.623 -12.416 1.00 93.75 89 GLY A C 1
ATOM 740 O O . GLY A 1 89 ? 10.449 6.005 -13.014 1.00 93.75 89 GLY A O 1
ATOM 741 N N . LEU A 1 90 ? 9.491 5.128 -11.177 1.00 96.31 90 LEU A N 1
ATOM 742 C CA . LEU A 1 90 ? 10.727 4.955 -10.408 1.00 96.31 90 LEU A CA 1
ATOM 743 C C . LEU A 1 90 ? 11.405 3.597 -10.619 1.00 96.31 90 LEU A C 1
ATOM 745 O O . LEU A 1 90 ? 12.526 3.419 -10.148 1.00 96.31 90 LEU A O 1
ATOM 749 N N . LYS A 1 91 ? 10.750 2.656 -11.310 1.00 96.25 91 LYS A N 1
ATOM 750 C CA . LYS A 1 91 ? 11.208 1.265 -11.483 1.00 96.25 91 LYS A CA 1
ATOM 751 C C . LYS A 1 91 ? 11.460 0.560 -10.154 1.00 96.25 91 LYS A C 1
ATOM 753 O O . LYS A 1 91 ? 12.428 -0.185 -10.013 1.00 96.25 91 LYS A O 1
ATOM 758 N N . LYS A 1 92 ? 10.573 0.788 -9.184 1.00 97.69 92 LYS A N 1
ATOM 759 C CA . LYS A 1 92 ? 10.714 0.271 -7.823 1.00 97.69 92 LYS A CA 1
ATOM 760 C C . LYS A 1 92 ? 9.469 -0.445 -7.340 1.00 97.69 92 LYS A C 1
ATOM 762 O O . LYS A 1 92 ? 8.348 -0.071 -7.682 1.00 97.69 92 LYS A O 1
ATOM 767 N N . VAL A 1 93 ? 9.692 -1.423 -6.473 1.00 98.06 93 VAL A N 1
ATOM 768 C CA . VAL A 1 93 ? 8.666 -1.987 -5.602 1.00 98.06 93 VAL A CA 1
ATOM 769 C C . VAL A 1 93 ? 9.065 -1.741 -4.154 1.00 98.06 93 VAL A C 1
ATOM 771 O O . VAL A 1 93 ? 10.167 -2.095 -3.741 1.00 98.06 93 VAL A O 1
ATOM 774 N N . THR A 1 94 ? 8.168 -1.151 -3.374 1.00 98.38 94 THR A N 1
ATOM 775 C CA . THR A 1 94 ? 8.398 -0.815 -1.968 1.00 98.38 94 THR A CA 1
ATOM 776 C C . THR A 1 94 ? 7.425 -1.574 -1.081 1.00 98.38 94 THR A C 1
ATOM 778 O O . THR A 1 94 ? 6.214 -1.542 -1.297 1.00 98.38 94 THR A O 1
ATOM 781 N N . LEU A 1 95 ? 7.952 -2.225 -0.047 1.00 98.12 95 LEU A N 1
ATOM 782 C CA . LEU A 1 95 ? 7.162 -2.783 1.043 1.00 98.12 95 LEU A CA 1
ATOM 783 C C . LEU A 1 95 ? 7.003 -1.726 2.133 1.00 98.12 95 LEU A C 1
ATOM 785 O O . LEU A 1 95 ? 7.992 -1.272 2.719 1.00 98.12 95 LEU A O 1
ATOM 789 N N . TYR A 1 96 ? 5.760 -1.372 2.441 1.00 98.44 96 TYR A N 1
ATOM 790 C CA . TYR A 1 96 ? 5.440 -0.447 3.522 1.00 98.44 96 TYR A CA 1
ATOM 791 C C . TYR A 1 96 ? 4.989 -1.185 4.776 1.00 98.44 96 TYR A C 1
ATOM 793 O O . TYR A 1 96 ? 4.255 -2.163 4.701 1.00 98.44 96 TYR A O 1
ATOM 801 N N . LYS A 1 97 ? 5.408 -0.663 5.929 1.00 97.88 97 LYS A N 1
ATOM 802 C CA . LYS A 1 97 ? 4.827 -0.906 7.249 1.00 97.88 97 LYS A CA 1
ATOM 803 C C . LYS A 1 97 ? 3.975 0.303 7.619 1.00 97.88 97 LYS A C 1
ATOM 805 O O . LYS A 1 97 ? 4.472 1.433 7.612 1.00 97.88 97 LYS A O 1
ATOM 810 N N . TYR A 1 98 ? 2.716 0.066 7.950 1.00 98.25 98 TYR A N 1
ATOM 811 C CA . TYR A 1 98 ? 1.712 1.105 8.103 1.00 98.25 98 TYR A CA 1
ATOM 812 C C . TYR A 1 98 ? 0.837 0.897 9.339 1.00 98.25 98 TYR A C 1
ATOM 814 O O . TYR A 1 98 ? 0.465 -0.220 9.691 1.00 98.25 98 TYR A O 1
ATOM 822 N N . PHE A 1 99 ? 0.496 2.005 9.985 1.00 96.62 99 PHE A N 1
ATOM 823 C CA . PHE A 1 99 ? -0.588 2.122 10.946 1.00 96.62 99 PHE A CA 1
ATOM 824 C C . PHE A 1 99 ? -1.128 3.559 10.872 1.00 96.62 99 PHE A C 1
ATOM 826 O O . PHE A 1 99 ? -0.325 4.493 11.011 1.00 96.62 99 PHE A O 1
ATOM 833 N N . PRO A 1 100 ? -2.441 3.770 10.657 1.00 95.94 100 PRO A N 1
ATOM 834 C CA . PRO A 1 100 ? -3.004 5.106 10.490 1.00 95.94 100 PRO A CA 1
ATOM 835 C C . PRO A 1 100 ? -2.577 6.096 11.574 1.00 95.94 100 PRO A C 1
ATOM 837 O O . PRO A 1 100 ? -2.524 5.755 12.756 1.00 95.94 100 PRO A O 1
ATOM 840 N N . GLU A 1 101 ? -2.222 7.310 11.144 1.00 92.19 101 GLU A N 1
ATOM 841 C CA . GLU A 1 101 ? -1.828 8.453 11.994 1.00 92.19 101 GLU A CA 1
ATOM 842 C C . GLU A 1 101 ? -0.604 8.222 12.900 1.00 92.19 101 GLU A C 1
ATOM 844 O O . GLU A 1 101 ? -0.175 9.127 13.608 1.00 92.19 101 GLU A O 1
ATOM 849 N N . THR A 1 102 ? -0.008 7.031 12.855 1.00 93.75 102 THR A N 1
ATOM 850 C CA . THR A 1 102 ? 1.079 6.626 13.751 1.00 93.75 102 THR A CA 1
ATOM 851 C C . THR A 1 102 ? 2.352 6.325 12.975 1.00 93.75 102 THR A C 1
ATOM 853 O O . THR A 1 102 ? 3.435 6.756 13.366 1.00 93.75 102 THR A O 1
ATOM 856 N N . MET A 1 103 ? 2.255 5.566 11.879 1.00 95.81 103 MET A N 1
ATOM 857 C CA . MET A 1 103 ? 3.430 5.097 11.152 1.00 95.81 103 MET A CA 1
ATOM 858 C C . MET A 1 103 ? 3.132 4.857 9.677 1.00 95.81 103 MET A C 1
ATOM 860 O O . MET A 1 103 ? 2.195 4.149 9.331 1.00 95.81 103 M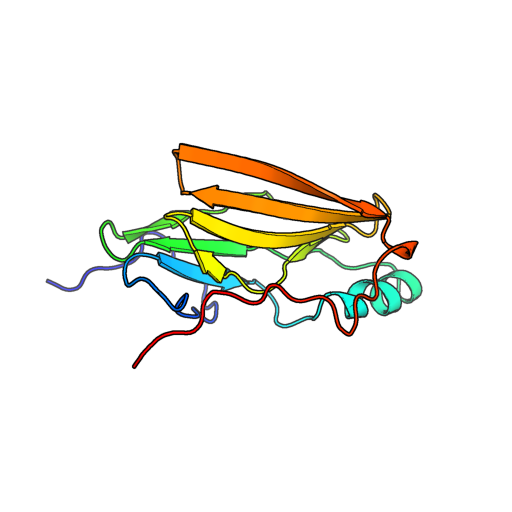ET A O 1
ATOM 864 N N . LEU A 1 104 ? 4.008 5.361 8.815 1.00 97.88 104 LEU A N 1
ATOM 865 C CA . LEU A 1 104 ? 4.143 4.932 7.429 1.00 97.88 104 LEU A CA 1
ATOM 866 C C . LEU A 1 104 ? 5.637 4.872 7.119 1.00 97.88 104 LEU A C 1
ATOM 868 O O . LEU A 1 104 ? 6.308 5.901 7.093 1.00 97.88 104 LEU A O 1
ATOM 872 N N . LYS A 1 105 ? 6.177 3.664 6.954 1.00 98.19 105 LYS A N 1
ATOM 873 C CA . LYS A 1 105 ? 7.618 3.448 6.786 1.00 98.19 105 LYS A CA 1
ATOM 874 C C . LYS A 1 105 ? 7.887 2.441 5.676 1.00 98.19 105 LYS A C 1
ATOM 876 O O . LYS A 1 105 ? 7.375 1.329 5.732 1.00 98.19 105 LYS A O 1
ATOM 881 N N . ALA A 1 106 ? 8.729 2.802 4.712 1.00 98.19 106 ALA A N 1
ATOM 882 C CA . ALA A 1 106 ? 9.317 1.834 3.791 1.00 98.19 106 ALA A CA 1
ATOM 883 C C . ALA A 1 106 ? 10.267 0.912 4.576 1.00 98.19 106 ALA A C 1
ATOM 885 O O . ALA A 1 106 ? 11.176 1.391 5.260 1.00 98.19 106 ALA A O 1
ATOM 886 N N . VAL A 1 107 ? 10.024 -0.398 4.535 1.00 97.75 107 VAL A N 1
ATOM 887 C CA . VAL A 1 107 ? 10.833 -1.400 5.256 1.00 97.75 107 VAL A CA 1
ATOM 888 C C . VAL A 1 107 ? 11.689 -2.256 4.327 1.00 97.75 107 VAL A C 1
ATOM 890 O O . VAL A 1 107 ? 12.667 -2.835 4.790 1.00 97.75 107 VAL A O 1
ATOM 893 N N . ALA A 1 108 ? 11.360 -2.292 3.036 1.00 97.69 108 ALA A N 1
ATOM 894 C CA . ALA A 1 108 ? 12.204 -2.839 1.982 1.00 97.69 108 ALA A CA 1
ATOM 895 C C . ALA A 1 108 ? 11.889 -2.143 0.650 1.00 97.69 108 ALA A C 1
ATOM 897 O O . ALA A 1 108 ? 10.755 -1.715 0.424 1.00 97.69 108 ALA A O 1
ATOM 898 N N . GLU A 1 109 ? 12.888 -2.052 -0.221 1.00 98.25 109 GLU A N 1
ATOM 899 C CA . GLU A 1 109 ? 12.761 -1.572 -1.596 1.00 98.25 109 GLU A CA 1
ATOM 900 C C . GLU A 1 109 ? 13.499 -2.536 -2.519 1.00 98.25 109 GLU A C 1
ATOM 902 O O . GLU A 1 109 ? 14.570 -3.029 -2.164 1.00 98.25 109 GLU A O 1
ATOM 907 N N . PHE A 1 110 ? 12.929 -2.767 -3.694 1.00 97.25 110 PHE A N 1
ATOM 908 C CA . PHE A 1 110 ? 13.472 -3.635 -4.728 1.00 97.25 110 PHE A CA 1
ATOM 909 C C . PHE A 1 110 ? 13.441 -2.900 -6.064 1.00 97.25 110 PHE A C 1
ATOM 911 O O . PHE A 1 110 ? 12.505 -2.133 -6.333 1.00 97.25 110 PHE A O 1
ATOM 918 N N . GLY A 1 111 ? 14.432 -3.157 -6.911 1.00 97.31 111 GLY A N 1
ATOM 919 C CA . GLY A 1 111 ? 14.321 -2.866 -8.334 1.00 97.31 111 GLY A CA 1
ATOM 920 C C . GLY A 1 111 ? 13.183 -3.685 -8.938 1.00 97.31 111 GLY A C 1
ATOM 921 O O . GLY A 1 111 ? 12.964 -4.840 -8.575 1.00 97.31 111 GLY A O 1
ATOM 922 N N . MET A 1 112 ? 12.418 -3.092 -9.850 1.00 94.94 112 MET A N 1
ATOM 923 C CA . MET A 1 112 ? 11.317 -3.800 -10.514 1.00 94.94 112 MET A CA 1
ATOM 924 C C . MET A 1 112 ? 11.812 -4.972 -11.385 1.00 94.94 112 MET A C 1
ATOM 926 O O . MET A 1 112 ? 11.051 -5.891 -11.656 1.00 94.94 112 MET A O 1
ATOM 930 N N . ASP A 1 113 ? 13.080 -4.952 -11.795 1.00 93.81 113 ASP A N 1
ATOM 931 C CA . ASP A 1 113 ? 13.793 -6.023 -12.499 1.00 93.81 113 ASP A CA 1
ATOM 932 C C . ASP A 1 113 ? 14.332 -7.129 -11.572 1.00 93.81 113 ASP A C 1
ATOM 934 O O . ASP A 1 113 ? 14.656 -8.220 -12.040 1.00 93.81 113 ASP A O 1
ATOM 938 N N . GLU A 1 114 ? 14.392 -6.885 -10.261 1.00 94.94 114 GLU A N 1
ATOM 939 C CA . GLU A 1 114 ? 14.855 -7.852 -9.254 1.00 94.94 114 GLU A CA 1
ATOM 940 C C . GLU A 1 114 ? 13.733 -8.781 -8.762 1.00 94.94 114 GLU A C 1
ATOM 942 O O . GLU A 1 114 ? 13.993 -9.789 -8.099 1.00 94.94 114 GLU A O 1
ATOM 947 N N . VAL A 1 115 ? 12.476 -8.452 -9.071 1.00 93.06 115 VAL A N 1
ATOM 948 C CA . VAL A 1 115 ? 11.287 -9.166 -8.592 1.00 93.06 115 VAL A CA 1
ATOM 949 C C . VAL A 1 115 ? 10.363 -9.551 -9.740 1.00 93.06 115 VAL A C 1
ATOM 951 O O . VAL A 1 115 ? 10.214 -8.836 -10.724 1.00 93.06 115 VAL A O 1
ATOM 954 N N . ASN A 1 116 ? 9.680 -10.687 -9.599 1.00 93.25 116 ASN A N 1
ATOM 955 C CA . ASN A 1 116 ? 8.661 -11.099 -10.558 1.00 93.25 116 ASN A CA 1
ATOM 956 C C . ASN A 1 116 ? 7.279 -10.607 -10.112 1.00 93.25 116 ASN A C 1
ATOM 958 O O . ASN A 1 116 ? 6.661 -11.225 -9.244 1.00 93.25 116 ASN A O 1
ATOM 962 N N . LEU A 1 117 ? 6.781 -9.540 -10.743 1.00 91.50 117 LEU A N 1
ATOM 963 C CA . LEU A 1 117 ? 5.489 -8.929 -10.412 1.00 91.50 117 LEU A CA 1
ATOM 964 C C . LEU A 1 117 ? 4.286 -9.879 -10.551 1.00 91.50 117 LEU A C 1
ATOM 966 O O . LEU A 1 117 ? 3.297 -9.671 -9.857 1.00 91.50 117 LEU A O 1
ATOM 970 N N . TYR A 1 118 ? 4.367 -10.938 -11.368 1.00 88.62 118 TYR A N 1
ATOM 971 C CA . TYR A 1 118 ? 3.284 -11.929 -11.498 1.00 88.62 118 TYR A CA 1
ATOM 972 C C . TYR A 1 118 ? 3.095 -12.783 -10.242 1.00 88.62 118 TYR A C 1
ATOM 974 O O . TYR A 1 118 ? 1.992 -13.231 -9.954 1.00 88.62 118 TYR A O 1
ATOM 982 N N . ASN A 1 119 ? 4.175 -13.024 -9.496 1.00 85.31 119 ASN A N 1
ATOM 983 C CA . ASN A 1 119 ? 4.175 -13.910 -8.329 1.00 85.31 119 ASN A CA 1
ATOM 984 C C . ASN A 1 119 ? 4.479 -13.164 -7.024 1.00 85.31 119 ASN A C 1
ATOM 986 O O . ASN A 1 119 ? 4.663 -13.792 -5.979 1.00 85.31 119 ASN A O 1
ATOM 990 N N . LEU A 1 120 ? 4.580 -11.835 -7.074 1.00 90.88 120 LEU A N 1
ATOM 991 C CA . LEU A 1 120 ? 4.964 -11.040 -5.923 1.00 90.88 120 LEU A CA 1
ATOM 992 C C . LEU A 1 120 ? 3.735 -10.705 -5.079 1.00 90.88 120 LEU A C 1
ATOM 994 O O . LEU A 1 120 ? 2.920 -9.856 -5.430 1.00 90.88 120 LEU A O 1
ATOM 998 N N . THR A 1 121 ? 3.632 -11.351 -3.925 1.00 88.88 121 THR A N 1
ATOM 999 C CA . THR A 1 121 ? 2.591 -11.071 -2.940 1.00 88.88 1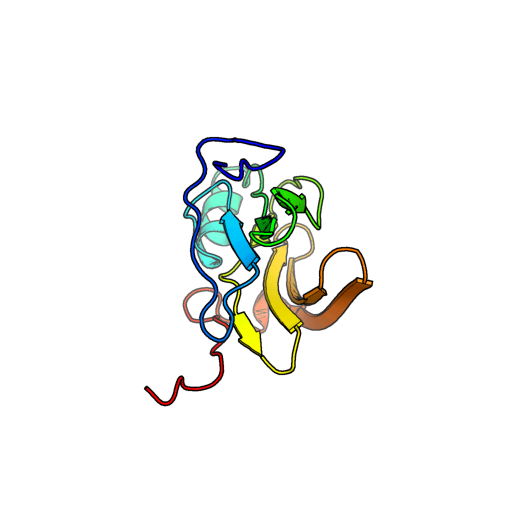21 THR A CA 1
ATOM 1000 C C . THR A 1 121 ? 3.144 -11.190 -1.528 1.00 88.88 121 THR A C 1
ATOM 1002 O O . THR A 1 121 ? 4.119 -11.906 -1.287 1.00 88.88 121 THR A O 1
ATOM 1005 N N . ILE A 1 122 ? 2.527 -10.481 -0.585 1.00 90.56 122 ILE A N 1
ATOM 1006 C CA . ILE A 1 122 ? 2.842 -10.632 0.835 1.00 90.56 122 ILE A CA 1
ATOM 1007 C C . ILE A 1 122 ? 2.004 -11.785 1.370 1.00 90.56 122 ILE A C 1
ATOM 1009 O O . ILE A 1 122 ? 0.785 -11.807 1.213 1.00 90.56 122 ILE A O 1
ATOM 1013 N N . ILE A 1 123 ? 2.658 -12.723 2.045 1.00 86.31 123 ILE A N 1
ATOM 1014 C CA . ILE A 1 123 ? 1.984 -13.800 2.762 1.00 86.31 123 ILE A CA 1
ATOM 1015 C C . ILE A 1 123 ? 1.999 -13.436 4.244 1.00 86.31 123 ILE A C 1
ATOM 1017 O O . ILE A 1 123 ? 3.064 -13.268 4.833 1.00 86.31 123 ILE A O 1
ATOM 1021 N N . GLY A 1 124 ? 0.810 -13.274 4.822 1.00 76.19 124 GLY A N 1
ATOM 1022 C CA . GLY A 1 124 ? 0.646 -13.070 6.258 1.00 76.19 124 GLY A CA 1
ATOM 1023 C C . GLY A 1 124 ? 0.842 -14.339 7.069 1.00 76.19 124 GLY A C 1
ATOM 1024 O O . GLY A 1 124 ? 1.039 -15.431 6.533 1.00 76.19 124 GLY A O 1
ATOM 1025 N N . GLU A 1 125 ? 0.748 -14.199 8.385 1.00 75.50 125 GLU A N 1
ATOM 1026 C CA . GLU A 1 125 ? 0.761 -15.352 9.274 1.00 75.50 125 GLU A CA 1
ATOM 1027 C C . GLU A 1 125 ? -0.459 -16.251 9.025 1.00 75.50 125 GLU A C 1
ATOM 1029 O O . GLU A 1 125 ? -1.554 -15.794 8.678 1.00 75.50 125 GLU A O 1
ATOM 1034 N N . ARG A 1 126 ? -0.278 -17.567 9.203 1.00 60.75 126 ARG A N 1
ATOM 1035 C CA . ARG A 1 126 ? -1.401 -18.510 9.162 1.00 60.75 126 ARG A CA 1
ATOM 1036 C C . ARG A 1 126 ? -2.383 -18.147 10.269 1.00 60.75 126 ARG A C 1
ATOM 1038 O O . ARG A 1 126 ? -2.036 -18.217 11.443 1.00 60.75 126 ARG A O 1
ATOM 1045 N N . CYS A 1 127 ? -3.632 -17.878 9.904 1.00 54.97 127 CYS A N 1
ATOM 1046 C CA . CYS A 1 127 ? -4.719 -17.931 10.871 1.00 54.97 127 CYS A CA 1
ATOM 1047 C C . CYS A 1 127 ? -4.859 -19.368 11.376 1.00 54.97 127 CYS A C 1
ATOM 1049 O O . CYS A 1 127 ? -5.216 -20.262 10.607 1.00 54.97 127 CYS A O 1
ATOM 1051 N N . MET A 1 128 ? -4.563 -19.597 12.655 1.00 45.69 128 MET A N 1
ATOM 1052 C CA . MET A 1 128 ? -5.062 -20.782 13.345 1.00 45.69 128 MET A CA 1
ATOM 1053 C C . MET A 1 128 ? -6.549 -20.533 13.613 1.00 45.69 128 MET A C 1
ATOM 1055 O O . MET A 1 128 ? -6.886 -19.698 14.450 1.00 45.69 128 MET A O 1
ATOM 1059 N N . LEU A 1 129 ? -7.408 -21.168 12.809 1.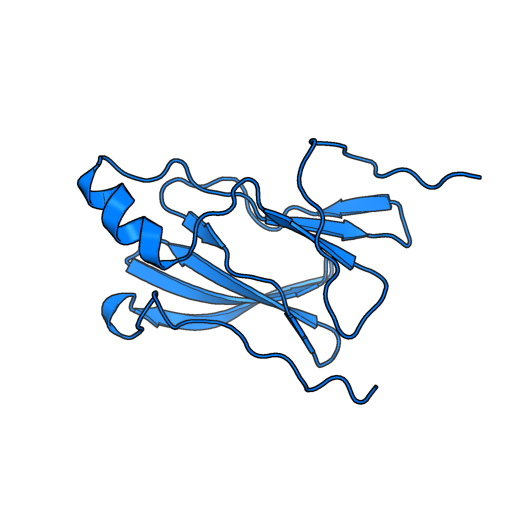00 42.78 129 LEU A N 1
ATOM 1060 C CA . LEU A 1 129 ? -8.857 -21.228 13.023 1.00 42.78 129 LEU A CA 1
ATOM 1061 C C . LEU A 1 129 ? -9.187 -22.148 14.202 1.00 42.78 129 LEU A C 1
ATOM 1063 O O . LEU A 1 129 ? -8.507 -23.195 14.323 1.00 42.78 129 LEU A O 1
#

Sequence (129 aa):
MIKQFNEVNGLYIEKIVGQDRLAYAMSDTEDLYDLIEYAERGGYQGSVIKFYDFDNGNVYMPFEKKRDVIYGKSVYTDGFYYFLQADYGLKKVTLYKYFPETMLKAVAEFGMDEVNLYNLTIIGERCML

Organism: NCBI:txid1526